Protein AF-A0A9K3DAS4-F1 (afdb_monomer_lite)

InterPro domains:
  IPR013126 Heat shock protein 70 family [PF00012] (1-60)
  IPR043129 ATPase, nucleotide binding domain [SSF53067] (1-59)

Secondary structure (DSSP, 8-state):
-EEE--SSSTT--EETHHHHHHTTT-STTEEESGGGTTT--TT-HHHHHHHHH-SS----

Structure (mmCIF, N/CA/C/O backbone):
data_AF-A0A9K3DAS4-F1
#
_entry.id   AF-A0A9K3DAS4-F1
#
loop_
_atom_site.group_PDB
_atom_site.id
_atom_site.type_symbol
_atom_site.label_atom_id
_atom_site.label_alt_id
_atom_site.label_comp_id
_atom_site.label_asym_id
_atom_site.label_entity_id
_atom_site.label_seq_id
_atom_site.pdbx_PDB_ins_code
_atom_site.Cartn_x
_atom_site.Cartn_y
_atom_site.Cartn_z
_atom_site.occupancy
_atom_site.B_iso_or_equiv
_atom_site.auth_seq_id
_atom_site.auth_comp_id
_atom_site.auth_asym_id
_atom_site.auth_atom_id
_atom_site.pdbx_PDB_model_num
ATOM 1 N N . SER A 1 1 ? 8.339 4.184 2.504 1.00 86.81 1 SER A N 1
ATOM 2 C CA . SER A 1 1 ? 8.454 2.724 2.352 1.00 86.81 1 SER A CA 1
ATOM 3 C C . SER A 1 1 ? 7.452 2.270 1.317 1.00 86.81 1 SER A C 1
ATOM 5 O O . SER A 1 1 ? 6.283 2.610 1.464 1.00 86.81 1 SER A O 1
ATOM 7 N N . VAL A 1 2 ? 7.922 1.622 0.252 1.00 93.50 2 VAL A N 1
ATOM 8 C CA . VAL A 1 2 ? 7.097 1.120 -0.856 1.00 93.50 2 VAL A CA 1
ATOM 9 C C . VAL A 1 2 ? 7.556 -0.300 -1.151 1.00 93.50 2 VAL A C 1
ATOM 11 O O . VAL A 1 2 ? 8.768 -0.533 -1.198 1.00 93.50 2 VAL A O 1
ATOM 14 N N . VAL A 1 3 ? 6.604 -1.211 -1.314 1.00 93.44 3 VAL A N 1
ATOM 15 C CA . VAL A 1 3 ? 6.828 -2.625 -1.630 1.00 93.44 3 VAL A CA 1
ATOM 16 C C . VAL A 1 3 ? 5.894 -2.997 -2.771 1.00 93.44 3 VAL A C 1
ATOM 18 O O . VAL A 1 3 ? 4.736 -2.594 -2.748 1.00 93.44 3 VAL A O 1
ATOM 21 N N . ALA A 1 4 ? 6.378 -3.720 -3.773 1.00 93.31 4 ALA A N 1
ATOM 22 C CA . ALA A 1 4 ? 5.556 -4.180 -4.885 1.00 93.31 4 ALA A CA 1
ATOM 23 C C . ALA A 1 4 ? 5.767 -5.672 -5.132 1.00 93.31 4 ALA A C 1
ATOM 25 O O . ALA A 1 4 ? 6.885 -6.169 -4.989 1.00 93.31 4 ALA A O 1
ATOM 26 N N . PHE A 1 5 ? 4.688 -6.340 -5.535 1.00 91.25 5 PHE A N 1
ATOM 27 C CA . PHE A 1 5 ? 4.694 -7.738 -5.947 1.00 91.25 5 PHE A CA 1
ATOM 28 C C . PHE A 1 5 ? 4.343 -7.820 -7.444 1.00 91.25 5 PHE A C 1
ATOM 30 O O . PHE A 1 5 ? 3.202 -7.525 -7.825 1.00 91.25 5 PHE A O 1
ATOM 37 N N . PRO A 1 6 ? 5.316 -8.125 -8.318 1.00 87.00 6 PRO A N 1
ATOM 38 C CA . PRO A 1 6 ? 5.075 -8.387 -9.731 1.00 87.00 6 PRO A CA 1
ATOM 39 C C . PRO A 1 6 ? 4.263 -9.681 -9.907 1.00 87.00 6 PRO A C 1
ATOM 41 O O . PRO A 1 6 ? 4.304 -10.575 -9.068 1.00 87.00 6 PRO A O 1
ATOM 44 N N . LYS A 1 7 ? 3.481 -9.761 -10.991 1.00 76.81 7 LYS A N 1
ATOM 45 C CA . LYS A 1 7 ? 2.681 -10.956 -11.321 1.00 76.81 7 LYS A CA 1
ATOM 46 C C . LYS A 1 7 ? 3.495 -12.056 -12.005 1.00 76.81 7 LYS A C 1
ATOM 48 O O . LYS A 1 7 ? 3.103 -13.213 -11.914 1.00 76.81 7 LYS A O 1
ATOM 53 N N . ASP A 1 8 ? 4.560 -11.671 -12.703 1.00 75.44 8 ASP A N 1
ATOM 54 C CA . ASP A 1 8 ? 5.251 -12.528 -13.672 1.00 75.44 8 ASP A CA 1
ATOM 55 C C . ASP A 1 8 ? 6.572 -13.112 -13.142 1.00 75.44 8 ASP A C 1
ATOM 57 O O . ASP A 1 8 ? 7.092 -14.053 -13.732 1.00 75.44 8 ASP A O 1
ATOM 61 N N . ASP A 1 9 ? 7.091 -12.591 -12.024 1.00 66.75 9 ASP A N 1
ATOM 62 C CA . ASP A 1 9 ? 8.287 -13.114 -11.359 1.00 66.75 9 ASP A CA 1
ATOM 63 C C . ASP A 1 9 ? 7.859 -13.898 -10.112 1.00 66.75 9 ASP A C 1
ATOM 65 O O . ASP A 1 9 ? 7.169 -13.342 -9.257 1.00 66.75 9 ASP A O 1
ATOM 69 N N . ASP A 1 10 ? 8.257 -15.175 -10.025 1.00 66.75 10 ASP A N 1
ATOM 70 C CA . ASP A 1 10 ? 7.932 -16.198 -9.008 1.00 66.75 10 ASP A CA 1
ATOM 71 C C . ASP A 1 10 ? 8.148 -15.754 -7.534 1.00 66.75 10 ASP A C 1
ATOM 73 O O . ASP A 1 10 ? 8.998 -16.271 -6.807 1.00 66.75 10 ASP A O 1
ATOM 77 N N . GLY A 1 11 ? 7.368 -14.787 -7.051 1.00 69.31 11 GLY A N 1
ATOM 78 C CA . GLY A 1 11 ? 7.437 -14.270 -5.684 1.00 69.31 11 GLY A CA 1
ATOM 79 C C . GLY A 1 11 ? 8.555 -13.254 -5.421 1.00 69.31 11 GLY A C 1
ATOM 80 O O . GLY A 1 11 ? 8.884 -13.019 -4.254 1.00 69.31 11 GLY A O 1
ATOM 81 N N . GLU A 1 12 ? 9.140 -12.627 -6.449 1.00 82.56 12 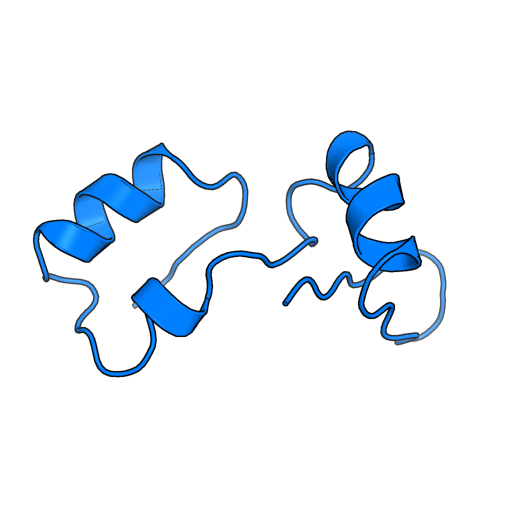GLU A N 1
ATOM 82 C CA . GLU A 1 12 ? 10.153 -11.591 -6.219 1.00 82.56 12 GLU A CA 1
ATOM 83 C C . GLU A 1 12 ? 9.527 -10.371 -5.527 1.00 82.56 12 GLU A C 1
ATOM 85 O O . GLU A 1 12 ? 8.505 -9.835 -5.945 1.00 82.56 12 GLU A O 1
ATOM 90 N N . THR A 1 13 ? 10.134 -9.913 -4.432 1.00 88.81 13 THR A N 1
ATOM 91 C CA . THR A 1 13 ? 9.652 -8.735 -3.704 1.00 88.81 13 THR A CA 1
ATOM 92 C C . THR A 1 13 ? 10.487 -7.523 -4.081 1.00 88.81 13 THR A C 1
ATOM 94 O O . THR A 1 13 ? 11.668 -7.439 -3.745 1.00 88.81 13 THR A O 1
ATOM 97 N N . LEU A 1 14 ? 9.859 -6.535 -4.716 1.00 91.12 14 LEU A N 1
ATOM 98 C CA . LEU A 1 14 ? 10.519 -5.277 -5.043 1.00 91.12 14 LEU A CA 1
ATOM 99 C C . LEU A 1 14 ? 10.345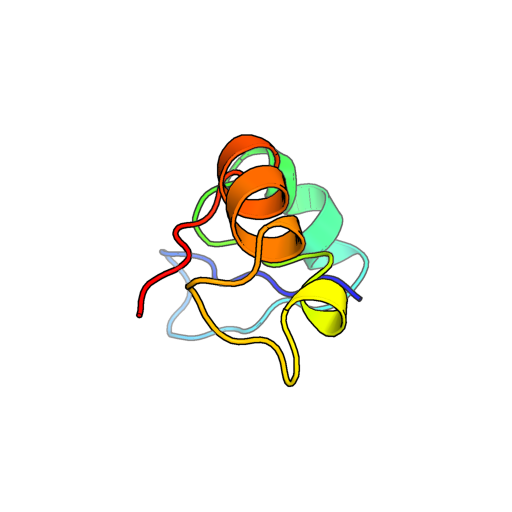 -4.289 -3.896 1.00 91.12 14 LEU A C 1
ATOM 101 O O . LEU A 1 14 ? 9.237 -4.074 -3.402 1.00 91.12 14 LEU A O 1
ATOM 105 N N . VAL A 1 15 ? 11.432 -3.627 -3.498 1.00 92.75 15 VAL A N 1
ATOM 106 C CA . VAL A 1 15 ? 11.426 -2.680 -2.376 1.00 92.75 15 VAL A CA 1
ATOM 107 C C . VAL A 1 15 ? 12.047 -1.346 -2.788 1.00 92.75 15 VAL A C 1
ATOM 109 O O . VAL A 1 15 ? 13.018 -1.270 -3.538 1.00 92.75 15 VAL A O 1
ATOM 112 N N . GLY A 1 16 ? 11.480 -0.250 -2.288 1.00 93.50 16 GLY A N 1
ATOM 113 C CA . GLY A 1 16 ? 12.058 1.084 -2.440 1.00 93.50 16 GLY A CA 1
ATOM 114 C C . GLY A 1 16 ? 11.835 1.688 -3.828 1.00 93.50 16 GLY A C 1
ATOM 115 O O . GLY A 1 16 ? 10.695 1.859 -4.261 1.00 93.50 16 GLY A O 1
ATOM 116 N N . LEU A 1 17 ? 12.917 2.097 -4.503 1.00 93.06 17 LEU A N 1
ATOM 117 C CA . LEU A 1 17 ? 12.823 2.858 -5.757 1.00 93.06 17 LEU A CA 1
ATOM 118 C C . LEU A 1 17 ? 12.268 2.019 -6.915 1.00 93.06 17 LEU A C 1
ATOM 120 O O . LEU A 1 17 ? 11.496 2.541 -7.717 1.00 93.06 17 LEU A O 1
ATOM 124 N N . GLN A 1 18 ? 12.630 0.735 -6.990 1.00 90.62 18 GLN A N 1
ATOM 125 C CA . GLN A 1 18 ? 12.124 -0.182 -8.016 1.00 90.62 18 GLN A CA 1
ATOM 126 C C . GLN A 1 18 ? 10.604 -0.349 -7.897 1.00 90.62 18 GLN A C 1
ATOM 128 O O . GLN A 1 18 ? 9.888 -0.121 -8.871 1.00 90.62 18 GLN A O 1
ATOM 133 N N . ALA A 1 19 ? 10.107 -0.597 -6.681 1.00 92.00 19 ALA A N 1
ATOM 134 C CA . ALA A 1 19 ? 8.674 -0.677 -6.401 1.00 92.00 19 ALA A CA 1
ATOM 135 C C . ALA A 1 19 ? 7.936 0.629 -6.748 1.00 92.00 19 ALA A C 1
ATOM 137 O O . ALA A 1 19 ? 6.878 0.611 -7.370 1.00 92.00 19 ALA A O 1
ATOM 138 N N . ARG A 1 20 ? 8.524 1.794 -6.430 1.00 91.75 20 ARG A N 1
ATOM 139 C CA . ARG A 1 20 ? 7.932 3.100 -6.768 1.00 91.75 20 ARG A CA 1
ATOM 140 C C . ARG A 1 20 ? 7.783 3.317 -8.278 1.00 91.75 20 ARG A C 1
ATOM 142 O O . ARG A 1 20 ? 6.822 3.956 -8.693 1.00 91.75 20 ARG A O 1
ATOM 149 N N . ARG A 1 21 ? 8.718 2.819 -9.095 1.00 91.75 21 ARG A N 1
ATOM 150 C CA . ARG A 1 21 ? 8.641 2.934 -10.564 1.00 91.75 21 ARG A CA 1
ATOM 151 C C . ARG A 1 21 ? 7.500 2.100 -11.142 1.00 91.75 21 ARG A C 1
ATOM 153 O O . ARG A 1 21 ? 6.842 2.549 -12.072 1.00 91.75 21 ARG A O 1
ATOM 160 N N . GLN A 1 22 ? 7.252 0.926 -10.569 1.00 89.38 22 GLN A N 1
ATOM 161 C CA . GLN A 1 22 ? 6.181 0.032 -11.011 1.00 89.38 22 GLN A CA 1
ATOM 162 C C . GLN A 1 22 ? 4.797 0.405 -10.469 1.00 89.38 22 GLN A C 1
ATOM 164 O O . GLN A 1 22 ? 3.800 -0.104 -10.967 1.00 89.38 22 GLN A O 1
ATOM 169 N N . ALA A 1 23 ? 4.701 1.333 -9.513 1.00 89.19 23 ALA A N 1
ATOM 170 C CA . ALA A 1 23 ? 3.424 1.747 -8.925 1.00 89.19 23 ALA A CA 1
ATOM 171 C C . ALA A 1 23 ? 2.386 2.223 -9.962 1.00 89.19 23 ALA A C 1
ATOM 173 O O . ALA A 1 23 ? 1.188 2.096 -9.732 1.00 89.19 23 ALA A O 1
ATOM 174 N N . VAL A 1 24 ? 2.837 2.762 -11.101 1.00 90.06 24 VAL A N 1
ATOM 175 C CA . VAL A 1 24 ? 1.957 3.237 -12.183 1.00 90.06 24 VAL A CA 1
ATOM 176 C C . VAL A 1 24 ? 1.411 2.080 -13.025 1.00 90.06 24 VAL A C 1
ATOM 178 O O . VAL A 1 24 ? 0.262 2.122 -13.450 1.00 90.06 24 VAL A O 1
ATOM 181 N N . THR A 1 25 ? 2.215 1.044 -13.268 1.00 90.56 25 THR A N 1
ATOM 182 C CA . THR A 1 25 ? 1.841 -0.105 -14.110 1.00 90.56 25 THR A CA 1
ATOM 183 C C . THR A 1 25 ? 1.173 -1.224 -13.315 1.00 90.56 25 THR A C 1
ATOM 185 O O . THR A 1 25 ? 0.355 -1.960 -13.857 1.00 90.56 25 THR A O 1
ATOM 188 N N . ASN A 1 26 ? 1.488 -1.333 -12.026 1.00 90.69 26 ASN A N 1
ATOM 189 C CA . ASN A 1 26 ? 0.979 -2.347 -11.111 1.00 90.69 26 ASN A CA 1
ATOM 190 C C . ASN A 1 26 ? 0.414 -1.701 -9.829 1.00 90.69 26 ASN A C 1
ATOM 192 O O . ASN A 1 26 ? 0.953 -1.910 -8.738 1.00 90.69 26 ASN A O 1
ATOM 196 N N . PRO A 1 27 ? -0.656 -0.891 -9.930 1.00 90.38 27 PRO A N 1
ATOM 197 C CA . PRO A 1 27 ? -1.169 -0.133 -8.791 1.00 90.38 27 PRO A CA 1
ATOM 198 C C . PRO A 1 27 ? -1.803 -1.030 -7.717 1.00 90.38 27 PRO A C 1
ATOM 200 O O . PRO A 1 27 ? -1.677 -0.741 -6.5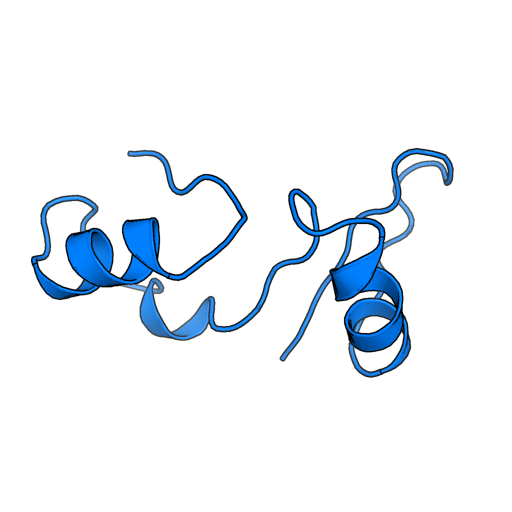32 1.00 90.38 27 PRO A O 1
ATOM 203 N N . LEU A 1 28 ? -2.431 -2.146 -8.110 1.00 91.62 28 LEU A N 1
ATOM 204 C CA . LEU A 1 28 ? -3.127 -3.054 -7.188 1.00 91.62 28 LEU A CA 1
ATOM 205 C C . LEU A 1 28 ? -2.177 -3.855 -6.286 1.00 91.62 28 LEU A C 1
ATOM 207 O O . LEU A 1 28 ? -2.533 -4.143 -5.149 1.00 91.62 28 LEU A O 1
ATOM 211 N N 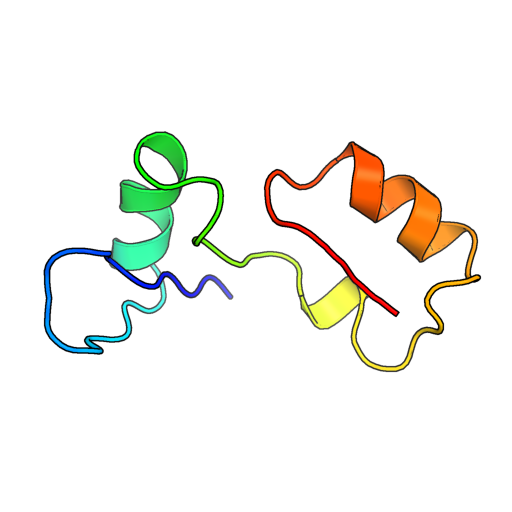. ASN A 1 29 ? -0.980 -4.197 -6.774 1.00 92.00 29 ASN A N 1
ATOM 212 C CA . ASN A 1 29 ? 0.004 -4.981 -6.017 1.00 92.00 29 ASN A CA 1
ATOM 213 C C . ASN A 1 29 ? 1.207 -4.142 -5.555 1.00 92.00 29 ASN A C 1
ATOM 215 O O . ASN A 1 29 ? 2.246 -4.697 -5.195 1.00 92.00 29 ASN A O 1
ATOM 219 N N . THR A 1 30 ? 1.090 -2.810 -5.583 1.00 93.00 30 THR A N 1
ATOM 220 C CA . THR A 1 30 ? 2.106 -1.901 -5.042 1.00 93.00 30 THR A CA 1
ATOM 221 C C . THR A 1 30 ? 1.589 -1.236 -3.776 1.00 93.00 30 THR A C 1
ATOM 223 O O . THR A 1 30 ? 0.707 -0.380 -3.803 1.00 93.00 30 THR A O 1
ATOM 226 N N . PHE A 1 31 ? 2.196 -1.593 -2.653 1.00 93.69 31 PHE A N 1
ATOM 227 C CA . PHE A 1 31 ? 1.831 -1.138 -1.325 1.00 93.69 31 PHE A CA 1
ATOM 228 C C . PHE A 1 31 ? 2.709 0.034 -0.890 1.00 93.69 31 PHE A C 1
ATOM 230 O O . PHE A 1 31 ? 3.943 -0.023 -0.877 1.00 93.69 31 PHE A O 1
ATOM 237 N N . PHE A 1 32 ? 2.054 1.120 -0.494 1.00 93.12 32 PHE A N 1
ATOM 238 C CA . PHE A 1 32 ? 2.673 2.316 0.065 1.00 93.12 32 PHE A CA 1
ATOM 239 C C . PHE A 1 32 ? 1.770 2.905 1.148 1.00 93.12 32 PHE A C 1
ATOM 241 O O . PHE A 1 32 ? 0.592 2.578 1.233 1.00 93.12 32 PHE A O 1
ATOM 248 N N . ALA A 1 33 ? 2.333 3.765 2.000 1.00 92.31 33 ALA A N 1
ATOM 249 C CA . ALA A 1 33 ? 1.629 4.370 3.137 1.00 92.31 33 ALA A CA 1
ATOM 250 C C . ALA A 1 33 ? 1.031 3.373 4.159 1.00 92.31 33 ALA A C 1
ATOM 252 O O . ALA A 1 33 ? 0.331 3.793 5.071 1.00 92.31 33 ALA A O 1
ATOM 253 N N . THR A 1 34 ? 1.417 2.092 4.120 1.00 91.25 34 THR A N 1
ATOM 254 C CA . THR A 1 34 ? 0.923 1.025 5.015 1.00 91.25 34 THR A CA 1
ATOM 255 C C . THR A 1 34 ? 1.078 1.340 6.507 1.00 91.25 34 THR A C 1
ATOM 257 O O . THR A 1 34 ? 0.288 0.888 7.327 1.00 91.25 34 THR A O 1
ATOM 260 N N . LYS A 1 35 ? 2.052 2.179 6.892 1.00 92.38 35 LYS A N 1
ATOM 261 C CA . LYS A 1 35 ? 2.231 2.620 8.288 1.00 92.38 35 LYS A CA 1
ATOM 262 C C . LYS A 1 35 ? 1.021 3.396 8.842 1.00 92.38 35 LYS A C 1
ATOM 264 O O . LYS A 1 35 ? 0.891 3.482 10.054 1.00 92.38 35 LYS A O 1
ATOM 269 N N . ARG A 1 36 ? 0.151 3.945 7.986 1.00 89.81 36 ARG A N 1
ATOM 270 C CA . ARG A 1 36 ? -1.109 4.590 8.401 1.00 89.81 36 ARG A CA 1
ATOM 271 C C . ARG A 1 36 ? -2.167 3.591 8.869 1.00 89.81 36 ARG A C 1
ATOM 273 O O . ARG A 1 36 ? -2.985 3.945 9.709 1.00 89.81 36 ARG A O 1
ATOM 280 N N . LEU A 1 37 ? -2.092 2.360 8.364 1.00 90.06 37 LEU A N 1
ATOM 281 C CA . LEU A 1 37 ? -3.032 1.274 8.640 1.00 90.06 37 LEU A CA 1
ATOM 282 C C . LEU A 1 37 ? -2.584 0.402 9.824 1.00 90.06 37 LEU A C 1
ATOM 284 O O . LEU A 1 37 ? -3.408 -0.226 10.480 1.00 90.06 37 LEU A O 1
ATOM 288 N N . ILE A 1 38 ? -1.277 0.359 10.118 1.00 90.88 38 ILE A N 1
ATOM 289 C CA . ILE A 1 38 ? -0.732 -0.438 11.228 1.00 90.88 38 ILE A CA 1
ATOM 290 C C . ILE A 1 38 ? -1.388 -0.039 12.555 1.00 90.88 38 ILE A C 1
ATOM 292 O O . ILE A 1 38 ? -1.306 1.112 12.980 1.00 90.88 38 ILE A O 1
ATOM 296 N N . GLY A 1 39 ? -1.982 -1.026 13.229 1.00 90.88 39 GLY A N 1
ATOM 297 C CA . GLY A 1 39 ? -2.592 -0.861 14.550 1.00 90.88 39 GLY A CA 1
ATOM 298 C C . GLY A 1 39 ? -3.971 -0.197 14.546 1.00 90.88 39 GLY A C 1
ATOM 299 O O . GLY A 1 39 ? -4.488 0.077 15.626 1.00 90.88 39 GLY A O 1
ATOM 300 N N . ARG A 1 40 ? -4.563 0.054 13.371 1.00 91.75 40 ARG A N 1
ATOM 301 C CA . ARG A 1 40 ? -5.928 0.579 13.238 1.00 91.75 40 ARG A CA 1
ATOM 302 C C . ARG A 1 40 ? -6.928 -0.530 12.953 1.00 91.75 40 ARG A C 1
ATOM 304 O O . ARG A 1 40 ? -6.561 -1.579 12.426 1.00 91.75 40 ARG A O 1
ATOM 311 N N . ARG A 1 41 ? -8.190 -0.294 13.310 1.00 91.50 41 ARG A N 1
ATOM 312 C CA . ARG A 1 41 ? -9.295 -1.190 12.946 1.00 91.50 41 ARG A CA 1
ATOM 313 C C . ARG A 1 41 ? -9.842 -0.795 11.583 1.00 91.50 41 ARG A C 1
ATOM 315 O O . ARG A 1 41 ? -9.784 0.372 11.214 1.00 91.50 41 ARG A O 1
ATOM 322 N N . PHE A 1 42 ? -10.408 -1.755 10.857 1.00 89.62 42 PHE A N 1
ATOM 323 C CA . PHE A 1 42 ? -11.043 -1.483 9.565 1.00 89.62 42 PHE A CA 1
ATOM 324 C C . PHE A 1 42 ? -12.167 -0.434 9.673 1.00 89.62 42 PHE A C 1
ATOM 326 O O . PHE A 1 42 ? -12.344 0.392 8.785 1.00 89.62 42 PHE A O 1
ATOM 333 N N . GLU A 1 43 ? -12.865 -0.419 10.808 1.00 89.62 43 GLU A N 1
ATOM 334 C CA . GLU A 1 43 ? -13.959 0.505 11.125 1.00 89.62 43 GLU A CA 1
ATOM 335 C C . GLU A 1 43 ? -13.500 1.937 11.468 1.00 89.62 43 GLU A C 1
ATOM 337 O O . GLU A 1 43 ? -14.342 2.823 11.625 1.00 89.62 43 GLU A O 1
ATOM 342 N N . ASP A 1 44 ? -12.191 2.191 11.613 1.00 92.44 44 ASP A N 1
ATOM 343 C CA . ASP A 1 44 ? -11.703 3.532 11.945 1.00 92.44 44 ASP A CA 1
ATOM 344 C C . ASP A 1 44 ? -11.992 4.520 10.797 1.00 92.44 44 ASP A C 1
ATOM 346 O O . ASP A 1 44 ? -11.713 4.222 9.630 1.00 92.44 44 ASP A O 1
ATOM 350 N N . PRO A 1 45 ? -12.457 5.749 11.101 1.00 90.44 45 PRO A N 1
ATOM 351 C CA . PRO A 1 45 ? -12.775 6.748 10.078 1.00 90.44 45 PRO A CA 1
ATOM 352 C C . PRO A 1 45 ? -11.556 7.119 9.220 1.00 90.44 45 PRO A C 1
ATOM 354 O O . PRO A 1 45 ? -11.695 7.383 8.028 1.00 90.44 45 PRO A O 1
ATOM 357 N N . ASP A 1 46 ? -10.357 7.075 9.806 1.00 89.19 46 ASP A N 1
ATOM 358 C CA . ASP A 1 46 ? -9.101 7.317 9.091 1.00 89.19 46 ASP A CA 1
ATOM 359 C C . ASP A 1 46 ? -8.817 6.223 8.042 1.00 89.19 46 ASP A C 1
ATOM 361 O O . ASP A 1 46 ? -8.329 6.523 6.953 1.00 89.19 46 ASP A O 1
ATOM 365 N N . VAL A 1 47 ? -9.157 4.961 8.336 1.00 91.12 47 VAL A N 1
ATOM 366 C CA . VAL A 1 47 ? -8.985 3.838 7.399 1.00 91.12 47 VAL A CA 1
ATOM 367 C C . VAL A 1 47 ? -10.014 3.924 6.275 1.00 91.12 47 VAL A C 1
ATOM 369 O O . VAL A 1 47 ? -9.661 3.719 5.118 1.00 91.12 47 VAL A O 1
ATOM 372 N N . ALA A 1 48 ? -11.256 4.311 6.578 1.00 90.19 48 ALA A N 1
ATOM 373 C CA . ALA A 1 48 ? -12.302 4.503 5.571 1.00 90.19 48 ALA A CA 1
ATOM 374 C C . ALA A 1 48 ? -11.956 5.591 4.534 1.00 90.19 48 ALA A C 1
ATOM 376 O O . ALA A 1 48 ? -12.322 5.474 3.361 1.00 90.19 48 ALA A O 1
ATOM 377 N N . GLU A 1 49 ? -11.247 6.645 4.945 1.00 91.06 49 GLU A N 1
ATOM 378 C CA . GLU A 1 49 ? -10.713 7.655 4.026 1.00 91.06 49 GLU A CA 1
ATOM 379 C C . GLU A 1 49 ? -9.520 7.116 3.223 1.00 91.06 49 GLU A C 1
ATOM 381 O O . GLU A 1 49 ? -9.479 7.285 2.002 1.00 91.06 49 GLU A O 1
ATOM 386 N N . ASP A 1 50 ? -8.589 6.401 3.868 1.00 90.06 50 ASP A N 1
ATOM 387 C CA . ASP A 1 50 ? -7.442 5.790 3.185 1.00 90.06 50 ASP A CA 1
ATOM 388 C C . ASP A 1 50 ? -7.891 4.777 2.109 1.00 90.06 50 ASP A C 1
ATOM 390 O O . ASP A 1 50 ? -7.323 4.777 1.018 1.00 90.06 50 ASP A O 1
ATOM 394 N N . VAL A 1 51 ? -8.960 4.000 2.345 1.00 90.31 51 VAL A N 1
ATOM 395 C CA . VAL A 1 51 ? -9.564 3.061 1.370 1.00 90.31 51 VAL A CA 1
ATOM 396 C C . VAL A 1 51 ? -9.941 3.747 0.053 1.00 90.31 51 VAL A C 1
ATOM 398 O O . VAL A 1 51 ? -9.820 3.145 -1.010 1.00 90.31 51 VAL A O 1
ATOM 401 N N . LYS A 1 52 ? -10.388 5.007 0.092 1.00 89.75 52 LYS A N 1
ATOM 402 C CA . LYS A 1 52 ? -10.769 5.759 -1.118 1.00 89.75 52 LYS A CA 1
ATOM 403 C C . LYS A 1 52 ? -9.561 6.332 -1.859 1.00 89.75 52 LYS A C 1
ATOM 405 O O . LYS A 1 52 ? -9.665 6.671 -3.036 1.00 89.75 52 LYS A O 1
ATOM 410 N N . LEU A 1 53 ? -8.447 6.511 -1.154 1.00 90.00 53 LEU A N 1
ATOM 411 C CA . LEU A 1 53 ? -7.255 7.196 -1.649 1.00 90.00 53 LEU A CA 1
ATOM 412 C C . LEU A 1 53 ? -6.224 6.233 -2.236 1.00 90.00 53 LEU A C 1
ATOM 414 O O . LEU A 1 53 ? -5.463 6.622 -3.126 1.00 90.00 53 LEU A O 1
ATOM 418 N N . VAL A 1 54 ? -6.159 5.001 -1.728 1.00 92.56 54 VAL A N 1
ATOM 419 C CA . VAL A 1 54 ? -5.185 4.007 -2.182 1.00 92.56 54 VAL A CA 1
ATOM 420 C C . VAL A 1 54 ? -5.769 3.097 -3.267 1.00 92.56 54 VAL A C 1
ATOM 422 O O . VAL A 1 54 ? -6.952 2.777 -3.240 1.00 92.56 54 VAL A O 1
ATOM 425 N N . PRO A 1 55 ? -4.950 2.653 -4.236 1.00 92.50 55 PRO A N 1
ATOM 426 C CA . PRO A 1 55 ? -5.424 1.779 -5.304 1.00 92.50 55 PRO A CA 1
ATOM 427 C C . PRO A 1 55 ? -5.572 0.313 -4.877 1.00 92.50 55 PRO A C 1
ATOM 429 O O . PRO A 1 55 ? -6.293 -0.432 -5.530 1.00 92.50 55 PRO A O 1
ATOM 432 N N . TYR A 1 56 ? -4.862 -0.130 -3.837 1.00 92.56 56 TYR A N 1
ATOM 433 C CA . TYR A 1 56 ? -4.896 -1.517 -3.376 1.00 92.56 56 TYR A CA 1
ATOM 434 C C . TYR A 1 56 ? -6.075 -1.770 -2.430 1.00 92.56 56 TYR A C 1
ATOM 436 O O . TYR A 1 56 ? -6.546 -0.872 -1.738 1.00 92.56 56 TYR A O 1
ATOM 444 N N . HIS A 1 57 ? -6.533 -3.019 -2.370 1.00 91.69 57 HIS A N 1
ATOM 445 C CA . HIS A 1 57 ? -7.655 -3.398 -1.515 1.00 91.69 57 HIS A CA 1
ATOM 446 C C . HIS A 1 57 ? -7.209 -3.505 -0.051 1.00 91.69 57 HIS A C 1
ATOM 448 O O . HIS A 1 57 ? -6.228 -4.184 0.256 1.00 91.69 57 HIS A O 1
ATOM 454 N N . ILE A 1 58 ? -7.953 -2.854 0.842 1.00 91.00 58 ILE A N 1
ATOM 455 C CA . ILE A 1 58 ? -7.860 -3.029 2.295 1.00 91.00 58 ILE A CA 1
ATOM 456 C C . ILE A 1 58 ? -9.085 -3.850 2.704 1.00 91.00 58 ILE A C 1
ATOM 458 O O . ILE A 1 58 ? -10.204 -3.498 2.336 1.00 91.00 58 ILE A O 1
ATOM 462 N N . VAL A 1 59 ? -8.865 -4.954 3.412 1.00 89.56 59 VAL A N 1
ATOM 463 C CA . VAL A 1 59 ? -9.908 -5.896 3.852 1.00 89.56 59 VAL A CA 1
ATOM 464 C C . VAL A 1 59 ? -9.915 -6.000 5.379 1.00 89.56 59 VAL A C 1
ATOM 466 O O . VAL A 1 59 ? -8.915 -5.645 6.008 1.00 89.56 59 VAL A O 1
ATOM 469 N N . GLU A 1 60 ? -11.043 -6.444 5.941 1.00 80.75 60 GLU A N 1
ATOM 470 C CA . GLU A 1 60 ? -11.226 -6.715 7.379 1.00 80.75 60 GLU A CA 1
ATOM 471 C C . GLU A 1 60 ? -10.465 -7.965 7.844 1.00 80.75 60 GLU A C 1
ATOM 473 O O . GLU A 1 60 ? -10.489 -8.986 7.114 1.00 80.75 60 GLU A O 1
#

pLDDT: mean 89.12, std 6.03, range [66.75, 93.69]

Sequence (60 aa):
SVVAFPKDDD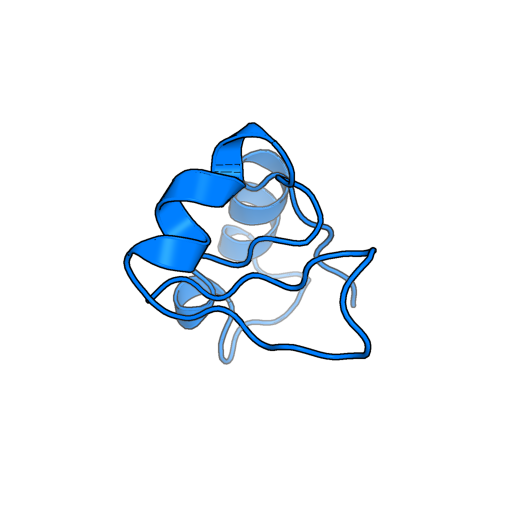GETL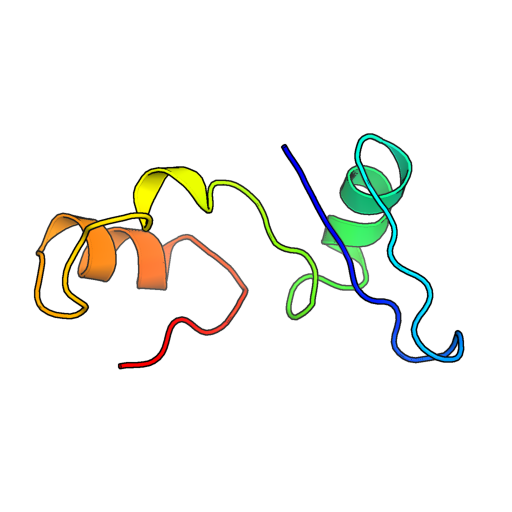VGLQARRQAVTNPLNTFFATKRLIGRRFEDPDVAEDVKLVPYHIVE

Foldseek 3Di:
DKWFADPPDPGDIDDDPVLVVCCVVGQARMDDPCVQVPPDDCPDPSNVVVCVVGPYDDDD

Organism: NCBI:txid797122

Radius of gyration: 12.31 Å; chains: 1; bounding box: 27×24×29 Å